Protein AF-C0W6L5-F1 (afdb_monomer)

Organism: NCBI:txid525246

Solvent-accessible surface area (backbone atoms only — not comparable to full-atom values): 10229 Å² total; per-residue (Å²): 127,57,70,68,64,56,61,71,69,54,57,70,72,52,51,56,52,48,51,57,46,50,51,54,52,56,66,33,70,78,48,54,58,64,67,52,64,69,79,71,64,80,74,64,73,71,55,82,72,37,67,69,51,50,50,17,48,50,46,26,51,61,60,49,50,85,75,67,68,91,57,63,60,89,90,54,92,70,85,23,64,67,56,26,57,75,70,65,52,77,51,98,62,39,88,85,65,65,61,76,87,72,66,46,71,68,56,52,52,51,52,53,51,49,52,51,23,43,61,73,32,41,35,63,62,49,53,51,52,41,42,52,53,42,41,52,51,49,50,64,77,40,42,70,58,53,52,50,51,52,51,53,50,52,53,48,53,51,51,52,52,50,52,47,66,74,62,65,81,79,77,130

Secondary structure (DSSP, 8-state):
--HHHHHHTS-HHHHHHHHHHHHHHHTSHHHHHHGGGGGG-----SGGG-HHHHHHHHHHHHHHGGG--TT--SSSSS--HHHHHHTT--STTTTTS--GGG--HHHHHHHHHHHHHHHHHTHHHHHHHHHHHHHHHHHHHTHHHHHHHHHHHHHHHHHHHHHHHHHS----

Structure (mmCIF, N/CA/C/O backbone):
data_AF-C0W6L5-F1
#
_entry.id   AF-C0W6L5-F1
#
loop_
_atom_site.group_PDB
_atom_site.id
_atom_site.type_symbol
_atom_site.label_atom_id
_atom_site.label_alt_id
_atom_site.label_comp_id
_atom_site.label_asym_id
_atom_site.label_entity_id
_atom_site.label_seq_id
_atom_site.pdbx_PDB_ins_code
_atom_site.Cartn_x
_atom_site.Cartn_y
_atom_site.Cartn_z
_atom_site.occupancy
_atom_site.B_iso_or_equiv
_atom_site.auth_seq_id
_atom_site.auth_comp_id
_atom_site.auth_asym_id
_atom_site.auth_atom_id
_atom_site.pdbx_PDB_model_num
ATOM 1 N N . MET A 1 1 ? 36.027 19.439 -9.914 1.00 53.44 1 MET A N 1
ATOM 2 C CA . MET A 1 1 ? 34.832 20.060 -9.301 1.00 53.44 1 MET A CA 1
ATOM 3 C C . MET A 1 1 ? 33.706 19.046 -9.422 1.00 53.44 1 MET A C 1
ATOM 5 O O . MET A 1 1 ? 33.611 18.452 -10.488 1.00 53.44 1 MET A O 1
ATOM 9 N N . ALA A 1 2 ? 32.932 18.769 -8.369 1.00 76.88 2 ALA A N 1
ATOM 10 C CA . ALA A 1 2 ? 31.750 17.911 -8.510 1.00 76.88 2 ALA A CA 1
ATOM 11 C C . ALA A 1 2 ? 30.740 18.595 -9.450 1.00 76.88 2 ALA A C 1
ATOM 13 O O . ALA A 1 2 ? 30.633 19.822 -9.407 1.00 76.88 2 ALA A O 1
ATOM 14 N N . ALA A 1 3 ? 30.035 17.835 -10.293 1.00 69.62 3 ALA A N 1
ATOM 15 C CA . ALA A 1 3 ? 29.090 18.385 -11.274 1.00 69.62 3 ALA A CA 1
ATOM 16 C C . ALA A 1 3 ? 28.051 19.313 -10.618 1.00 69.62 3 ALA A C 1
ATOM 18 O O . ALA A 1 3 ? 27.790 20.400 -11.118 1.00 69.62 3 ALA A O 1
ATOM 19 N N . GLU A 1 4 ? 27.567 18.943 -9.432 1.00 71.56 4 GLU A N 1
ATOM 20 C CA . GLU A 1 4 ? 26.680 19.764 -8.599 1.00 71.56 4 GLU A CA 1
ATOM 21 C C . GLU A 1 4 ? 27.262 21.136 -8.242 1.00 71.56 4 GLU A C 1
ATOM 23 O O . GLU A 1 4 ? 26.593 22.153 -8.400 1.00 71.56 4 GLU A O 1
ATOM 28 N N . ALA A 1 5 ? 28.522 21.190 -7.800 1.00 80.75 5 ALA A N 1
ATOM 29 C CA . ALA A 1 5 ? 29.166 22.444 -7.408 1.00 80.75 5 ALA A CA 1
ATOM 30 C C . ALA A 1 5 ? 29.400 23.374 -8.609 1.00 80.75 5 ALA A C 1
ATOM 32 O O . ALA A 1 5 ? 29.350 24.592 -8.461 1.00 80.75 5 ALA A O 1
ATOM 33 N N . PHE A 1 6 ? 29.638 22.800 -9.792 1.00 81.00 6 PHE A N 1
ATOM 34 C CA . PHE A 1 6 ? 29.750 23.559 -11.034 1.00 81.00 6 PHE A CA 1
ATOM 35 C C . PHE A 1 6 ? 28.395 24.106 -11.491 1.00 81.00 6 PHE A C 1
ATOM 37 O O . PHE A 1 6 ? 28.329 25.271 -11.865 1.00 81.00 6 PHE A O 1
ATOM 44 N N . LEU A 1 7 ? 27.327 23.301 -11.443 1.00 76.44 7 LEU A N 1
ATOM 45 C CA . LEU A 1 7 ? 25.972 23.741 -11.797 1.00 76.44 7 LEU A CA 1
ATOM 46 C C . LEU A 1 7 ? 25.506 24.876 -10.873 1.00 76.44 7 LEU A C 1
ATOM 48 O O . LEU A 1 7 ? 25.063 25.916 -11.352 1.00 76.44 7 LEU A O 1
ATOM 52 N N . ALA A 1 8 ? 25.723 24.729 -9.562 1.00 80.56 8 ALA A N 1
ATOM 53 C CA . ALA A 1 8 ? 25.355 25.731 -8.562 1.00 80.56 8 ALA A CA 1
ATOM 54 C C . ALA A 1 8 ? 26.117 27.063 -8.696 1.00 80.56 8 ALA A C 1
ATOM 56 O O . ALA A 1 8 ? 25.649 28.086 -8.202 1.00 80.56 8 ALA A O 1
ATOM 57 N N . SER A 1 9 ? 27.289 27.077 -9.345 1.00 84.75 9 SER A N 1
ATOM 58 C CA . SER A 1 9 ? 28.069 28.304 -9.549 1.00 84.75 9 SER A CA 1
ATOM 59 C C . SER A 1 9 ? 27.673 29.100 -10.798 1.00 84.75 9 SER A C 1
ATOM 61 O O . SER A 1 9 ? 28.265 30.150 -11.047 1.00 84.75 9 SER A O 1
ATOM 63 N N . GLN A 1 10 ? 26.742 28.605 -11.621 1.00 87.19 10 GLN A N 1
ATOM 64 C CA . GLN A 1 10 ? 26.372 29.265 -12.875 1.00 87.19 10 GLN A CA 1
ATOM 65 C C . GLN A 1 10 ? 25.318 30.367 -12.681 1.00 87.19 10 GLN A C 1
ATOM 67 O O . GLN A 1 10 ? 24.547 30.359 -11.728 1.00 87.19 10 GLN A O 1
ATOM 72 N N . GLY A 1 11 ? 25.272 31.329 -13.608 1.00 89.69 11 GLY A N 1
ATOM 73 C CA . GLY A 1 11 ? 24.294 32.425 -13.586 1.00 89.69 11 GLY A CA 1
ATOM 74 C C . GLY A 1 11 ? 22.886 32.020 -14.048 1.00 89.69 11 GLY A C 1
ATOM 75 O O . GLY A 1 11 ? 22.673 30.922 -14.559 1.00 89.69 11 GLY A O 1
ATOM 76 N N . GLU A 1 12 ? 21.928 32.938 -13.917 1.00 88.50 12 GLU A N 1
ATOM 77 C CA . GLU A 1 12 ? 20.507 32.748 -14.268 1.00 88.50 12 GLU A CA 1
ATOM 78 C C . GLU A 1 12 ? 20.308 32.303 -15.727 1.00 88.50 12 GLU A C 1
ATOM 80 O O . GLU A 1 12 ? 19.669 31.289 -15.984 1.00 88.50 12 GLU A O 1
ATOM 85 N N . ALA A 1 13 ? 20.984 32.955 -16.678 1.00 86.31 13 ALA A N 1
ATOM 86 C CA . ALA A 1 13 ? 20.914 32.589 -18.095 1.00 86.31 13 ALA A CA 1
ATOM 87 C C . ALA A 1 13 ? 21.439 31.169 -18.393 1.00 86.31 13 ALA A C 1
ATOM 89 O O . ALA A 1 13 ? 21.007 30.535 -19.354 1.00 86.31 13 ALA A O 1
ATOM 90 N N . TYR A 1 14 ? 22.381 30.646 -17.601 1.00 86.94 14 TYR A N 1
ATOM 91 C CA . TYR A 1 14 ? 22.807 29.250 -17.739 1.00 86.94 14 TYR A CA 1
ATOM 92 C C . TYR A 1 14 ? 21.708 28.304 -17.260 1.00 86.94 14 TYR A C 1
ATOM 94 O O . TYR A 1 14 ? 21.432 27.316 -17.930 1.00 86.94 14 TYR A O 1
ATOM 102 N N . HIS A 1 15 ? 21.070 28.618 -16.130 1.00 83.19 15 HIS A N 1
ATOM 103 C CA . HIS A 1 15 ? 19.994 27.807 -15.567 1.00 83.19 15 HIS A CA 1
ATOM 104 C C . HIS A 1 15 ? 18.775 27.770 -16.490 1.00 83.19 15 HIS A C 1
ATOM 106 O O . HIS A 1 15 ? 18.264 26.688 -16.756 1.00 83.19 15 HIS A O 1
ATOM 112 N N . GLU A 1 16 ? 18.363 28.907 -17.055 1.00 84.50 16 GLU A N 1
ATOM 113 C CA . GLU A 1 16 ? 17.274 28.956 -18.040 1.00 84.50 16 GLU A CA 1
ATOM 114 C C . GLU A 1 16 ? 17.582 28.085 -19.263 1.00 84.50 16 GLU A C 1
ATOM 116 O O . GLU A 1 16 ? 16.775 27.245 -19.653 1.00 84.50 16 GLU A O 1
ATOM 121 N N . ASN A 1 17 ? 18.787 28.217 -19.828 1.00 85.06 17 ASN A N 1
ATOM 122 C CA . ASN A 1 17 ? 19.212 27.401 -20.966 1.00 85.06 17 ASN A CA 1
ATOM 123 C C . ASN A 1 17 ? 19.324 25.910 -20.616 1.00 85.06 17 ASN A C 1
ATOM 125 O O . ASN A 1 17 ? 18.996 25.058 -21.444 1.00 85.06 17 ASN A O 1
ATOM 129 N N . PHE A 1 18 ? 19.793 25.588 -19.410 1.00 82.31 18 PHE A N 1
ATOM 130 C CA . PHE A 1 18 ? 19.878 24.222 -18.908 1.00 82.31 18 PHE A CA 1
ATOM 131 C C . PHE A 1 18 ? 18.487 23.606 -18.762 1.00 82.31 18 PHE A C 1
ATOM 133 O O . PHE A 1 18 ? 18.272 22.501 -19.249 1.00 82.31 18 PHE A O 1
ATOM 140 N N . GLU A 1 19 ? 17.532 24.320 -18.168 1.00 82.62 19 GLU A N 1
ATOM 141 C CA . GLU A 1 19 ? 16.155 23.851 -18.013 1.00 82.62 19 GLU A CA 1
ATOM 142 C C . GLU A 1 19 ? 15.453 23.674 -19.362 1.00 82.62 19 GLU A C 1
ATOM 144 O O . GLU A 1 19 ? 14.804 22.655 -19.591 1.00 82.62 19 GLU A O 1
ATOM 149 N N . ASP A 1 20 ? 15.652 24.597 -20.304 1.00 85.75 20 ASP A N 1
ATOM 150 C CA . ASP A 1 20 ? 15.107 24.467 -21.657 1.00 85.75 20 ASP A CA 1
ATOM 151 C C . ASP A 1 20 ? 15.752 23.326 -22.454 1.00 85.75 20 ASP A C 1
ATOM 153 O O . ASP A 1 20 ? 15.108 22.708 -23.307 1.00 85.75 20 ASP A O 1
ATOM 157 N N . CYS A 1 21 ? 17.034 23.044 -22.217 1.00 81.81 21 CYS A N 1
ATOM 158 C CA . CYS A 1 21 ? 17.716 21.880 -22.774 1.00 81.81 21 CYS A CA 1
ATOM 159 C C . CYS A 1 21 ? 17.171 20.590 -22.151 1.00 81.81 21 CYS A C 1
ATOM 161 O O . CYS A 1 21 ? 16.750 19.688 -22.871 1.00 81.81 21 CYS A O 1
ATOM 163 N N . ARG A 1 22 ? 17.092 20.537 -20.817 1.00 82.25 22 ARG A N 1
ATOM 164 C CA . ARG A 1 22 ? 16.556 19.410 -20.049 1.00 82.25 22 ARG A CA 1
ATOM 165 C C . ARG A 1 22 ? 15.138 19.076 -20.488 1.00 82.25 22 ARG A C 1
ATOM 167 O O . ARG A 1 22 ? 14.857 17.918 -20.764 1.00 82.25 22 ARG A O 1
ATOM 174 N N . ARG A 1 23 ? 14.265 20.077 -20.612 1.00 83.06 23 ARG A N 1
ATOM 175 C CA . ARG A 1 23 ? 12.891 19.905 -21.091 1.00 83.06 23 ARG A CA 1
ATOM 176 C C . ARG A 1 23 ? 12.852 19.286 -22.488 1.00 83.06 23 ARG A C 1
ATOM 178 O O . ARG A 1 23 ? 12.168 18.290 -22.673 1.00 83.06 23 ARG A O 1
ATOM 185 N N . ARG A 1 24 ? 13.632 19.809 -23.440 1.00 81.88 24 ARG A N 1
ATOM 186 C CA . ARG A 1 24 ? 13.707 19.258 -24.806 1.00 81.88 24 ARG A CA 1
ATOM 187 C C . ARG A 1 24 ? 14.256 17.833 -24.854 1.00 81.88 24 ARG A C 1
ATOM 189 O O . ARG A 1 24 ? 13.794 17.044 -25.664 1.00 81.88 24 ARG A O 1
ATOM 196 N N . VAL A 1 25 ? 15.215 17.500 -23.989 1.00 78.31 25 VAL A N 1
ATOM 197 C CA . VAL A 1 25 ? 15.728 16.128 -23.853 1.00 78.31 25 VAL A CA 1
ATOM 198 C C . VAL A 1 25 ? 14.663 15.207 -23.259 1.00 78.31 25 VAL A C 1
ATOM 200 O O . VAL A 1 25 ? 14.495 14.096 -23.736 1.00 78.31 25 VAL A O 1
ATOM 203 N N . MET A 1 26 ? 13.903 15.658 -22.260 1.00 75.38 26 MET A N 1
ATOM 204 C CA . MET A 1 26 ? 12.804 14.871 -21.683 1.00 75.38 26 MET A CA 1
ATOM 205 C C . MET A 1 26 ? 11.626 14.679 -22.653 1.00 75.38 26 MET A C 1
ATOM 207 O O . MET A 1 26 ? 10.886 13.711 -22.514 1.00 75.38 26 MET A O 1
ATOM 211 N N . GLU A 1 27 ? 11.456 15.585 -23.620 1.00 79.69 27 GLU A N 1
ATOM 212 C CA . GLU A 1 27 ? 10.501 15.474 -24.734 1.00 79.69 27 GLU A CA 1
ATOM 213 C C . GLU A 1 27 ? 11.012 14.558 -25.870 1.00 79.69 27 GLU A C 1
ATOM 215 O O . GLU A 1 27 ? 10.260 14.271 -26.802 1.00 79.69 27 GLU A O 1
ATOM 220 N N . ASP A 1 28 ? 12.269 14.093 -25.827 1.00 80.38 28 ASP A N 1
ATOM 221 C CA . ASP A 1 28 ? 12.794 13.153 -26.819 1.00 80.38 28 ASP A CA 1
ATOM 222 C C . ASP A 1 28 ? 12.106 11.776 -26.662 1.00 80.38 28 ASP A C 1
ATOM 224 O O . ASP A 1 28 ? 12.003 11.258 -25.539 1.00 80.38 28 ASP A O 1
ATOM 228 N N . PRO A 1 29 ? 11.658 11.144 -27.768 1.00 80.19 29 PRO A N 1
ATOM 229 C CA . PRO A 1 29 ? 10.967 9.854 -27.735 1.00 80.19 29 PRO A CA 1
ATOM 230 C C . PRO A 1 29 ? 11.716 8.741 -26.988 1.00 80.19 29 PRO A C 1
ATOM 232 O O . PRO A 1 29 ? 11.087 7.814 -26.472 1.00 80.19 29 PRO A O 1
ATOM 235 N N . VAL A 1 30 ? 13.051 8.818 -26.911 1.00 75.25 30 VAL A N 1
ATOM 236 C CA . VAL A 1 30 ? 13.881 7.879 -26.143 1.00 75.25 30 VAL A CA 1
ATOM 237 C C . VAL A 1 30 ? 13.525 7.906 -24.649 1.00 75.25 30 VAL A C 1
ATOM 239 O O . VAL A 1 30 ? 13.489 6.850 -24.015 1.00 75.25 30 VAL A O 1
ATOM 242 N N . PHE A 1 31 ? 13.208 9.076 -24.086 1.00 73.06 31 PHE A N 1
ATOM 243 C CA . PHE A 1 31 ? 12.869 9.237 -22.665 1.00 73.06 31 PHE A CA 1
ATOM 244 C C . PHE A 1 31 ? 11.367 9.110 -22.387 1.00 73.06 31 PHE A C 1
ATOM 246 O O . PHE A 1 31 ? 10.993 8.622 -21.319 1.00 73.06 31 PHE A O 1
ATOM 253 N N . GLU A 1 32 ? 10.505 9.446 -23.352 1.00 70.94 32 GLU A N 1
ATOM 254 C CA . GLU A 1 32 ? 9.058 9.193 -23.257 1.00 70.94 32 GLU A CA 1
ATOM 255 C C . GLU A 1 32 ? 8.768 7.696 -23.068 1.00 70.94 32 GLU A C 1
ATOM 257 O O . GLU A 1 32 ? 7.978 7.296 -22.208 1.00 70.94 32 GLU A O 1
ATOM 262 N N . ARG A 1 33 ? 9.463 6.843 -23.830 1.00 67.38 33 ARG A N 1
ATOM 263 C CA . ARG A 1 33 ? 9.283 5.389 -23.770 1.00 67.38 33 ARG A CA 1
ATOM 264 C C . ARG A 1 33 ? 9.716 4.810 -22.420 1.00 67.38 33 ARG A C 1
ATOM 266 O O . ARG A 1 33 ? 9.040 3.925 -21.894 1.00 67.38 33 ARG A O 1
ATOM 273 N N . ALA A 1 34 ? 10.800 5.327 -21.840 1.00 63.00 34 ALA A N 1
ATOM 274 C CA . ALA A 1 34 ? 11.340 4.867 -20.558 1.00 63.00 34 ALA A CA 1
ATOM 275 C C . ALA A 1 34 ? 10.371 5.094 -19.382 1.00 63.00 34 ALA A C 1
ATOM 277 O O . ALA A 1 34 ? 10.334 4.304 -18.439 1.00 63.00 34 ALA A O 1
ATOM 278 N N . GLY A 1 35 ? 9.526 6.129 -19.453 1.00 62.94 35 GLY A N 1
ATOM 279 C CA . GLY A 1 35 ? 8.505 6.405 -18.437 1.00 62.94 35 GLY A CA 1
ATOM 280 C C . GLY A 1 35 ? 7.350 5.394 -18.398 1.00 62.94 35 GLY A C 1
ATOM 281 O O . GLY A 1 35 ? 6.603 5.353 -17.422 1.00 62.94 35 GLY A O 1
ATOM 282 N N . GLN A 1 36 ? 7.194 4.552 -19.426 1.00 67.56 36 GLN A N 1
ATOM 283 C CA . GLN A 1 36 ? 6.046 3.648 -19.556 1.00 67.56 36 GLN A CA 1
ATOM 284 C C . GLN A 1 36 ? 6.197 2.330 -18.783 1.00 67.56 36 GLN A C 1
ATOM 286 O O . GLN A 1 36 ? 5.229 1.578 -18.682 1.00 67.56 36 GLN A O 1
ATOM 291 N N . ALA A 1 37 ? 7.358 2.054 -18.179 1.00 59.31 37 ALA A N 1
ATOM 292 C CA . ALA A 1 37 ? 7.582 0.829 -17.406 1.00 59.31 37 ALA A CA 1
ATOM 293 C C . ALA A 1 37 ? 6.608 0.675 -16.215 1.00 59.31 37 ALA A C 1
ATOM 295 O O . ALA A 1 37 ? 6.253 -0.442 -15.844 1.00 59.31 37 ALA A O 1
ATOM 296 N N . MET A 1 38 ? 6.099 1.785 -15.660 1.00 57.34 38 MET A N 1
ATOM 297 C CA . MET A 1 38 ? 5.100 1.761 -14.579 1.00 57.34 38 MET A CA 1
ATOM 298 C C . MET A 1 38 ? 3.731 1.212 -15.007 1.00 57.34 38 MET A C 1
ATOM 300 O O . MET A 1 38 ? 2.962 0.801 -14.142 1.00 57.34 38 MET A O 1
ATOM 304 N N . LYS A 1 39 ? 3.422 1.151 -16.313 1.00 64.12 39 LYS A N 1
ATOM 305 C CA . LYS A 1 39 ? 2.158 0.574 -16.816 1.00 64.12 39 LYS A CA 1
ATOM 306 C C . LYS A 1 39 ? 2.034 -0.928 -16.514 1.00 64.12 39 LYS A C 1
ATOM 308 O O . LYS A 1 39 ? 0.945 -1.478 -16.624 1.00 64.12 39 LYS A O 1
ATOM 313 N N . TYR A 1 40 ? 3.143 -1.581 -16.166 1.00 61.75 40 TYR A N 1
ATOM 314 C CA . TYR A 1 40 ? 3.230 -3.027 -15.985 1.00 61.75 40 TYR A CA 1
ATOM 315 C C . TYR A 1 40 ? 3.268 -3.467 -14.518 1.00 61.75 40 TYR A C 1
ATOM 317 O O . TYR A 1 40 ? 3.525 -4.638 -14.265 1.00 61.75 40 TYR A O 1
ATOM 325 N N . MET A 1 41 ? 3.039 -2.568 -13.552 1.00 62.41 41 MET A N 1
ATOM 326 C CA . MET A 1 41 ? 2.847 -2.979 -12.157 1.00 62.41 41 MET A CA 1
ATOM 327 C C . MET A 1 41 ? 1.412 -3.486 -11.983 1.00 62.41 41 MET A C 1
ATOM 329 O O . MET A 1 41 ? 0.490 -2.666 -12.008 1.00 62.41 41 MET A O 1
ATOM 333 N N . PRO A 1 42 ? 1.192 -4.806 -11.842 1.00 65.81 42 PRO A N 1
ATOM 334 C CA . PRO A 1 42 ? -0.141 -5.304 -11.563 1.00 65.81 42 PRO A CA 1
ATOM 335 C C . PRO A 1 42 ? -0.601 -4.817 -10.191 1.00 65.81 42 PRO A C 1
ATOM 337 O O . PRO A 1 42 ? 0.199 -4.621 -9.276 1.00 65.81 42 PRO A O 1
ATOM 340 N N . GLN A 1 43 ? -1.909 -4.630 -10.061 1.00 64.56 43 GLN A N 1
ATOM 341 C CA . GLN A 1 43 ? -2.557 -4.598 -8.761 1.00 64.56 43 GLN A CA 1
ATOM 342 C C . GLN A 1 43 ? -3.352 -5.892 -8.650 1.00 64.56 43 GLN A C 1
ATOM 344 O O . GLN A 1 43 ? -4.328 -6.070 -9.387 1.00 64.56 43 GLN A O 1
ATOM 349 N N . ALA A 1 44 ? -2.925 -6.800 -7.767 1.00 67.25 44 ALA A N 1
ATOM 350 C CA . ALA A 1 44 ? -3.794 -7.875 -7.310 1.00 67.25 44 ALA A CA 1
ATOM 351 C C . ALA A 1 44 ? -5.153 -7.276 -6.934 1.00 67.25 44 ALA A C 1
ATOM 353 O O . ALA A 1 44 ? -5.236 -6.297 -6.193 1.00 67.25 44 ALA A O 1
ATOM 354 N N . SER A 1 45 ? -6.215 -7.843 -7.496 1.00 72.62 45 SER A N 1
ATOM 355 C CA . SER A 1 45 ? -7.586 -7.385 -7.288 1.00 72.62 45 SER A CA 1
ATOM 356 C C . SER A 1 45 ? -8.520 -8.583 -7.191 1.00 72.62 45 SER A C 1
ATOM 358 O O . SER A 1 45 ? -8.227 -9.660 -7.713 1.00 72.62 45 SER A O 1
ATOM 360 N N . GLY A 1 46 ? -9.643 -8.410 -6.499 1.00 78.12 46 GLY A N 1
ATOM 361 C CA . GLY A 1 46 ? -10.661 -9.445 -6.334 1.00 78.12 46 GLY A CA 1
ATOM 362 C C . GLY A 1 46 ? -10.447 -10.347 -5.119 1.00 78.12 46 GLY A C 1
ATOM 363 O O . GLY A 1 46 ? -11.321 -11.160 -4.816 1.00 78.12 46 GLY A O 1
ATOM 364 N N . PHE A 1 47 ? -9.346 -10.193 -4.378 1.00 84.19 47 PHE A N 1
ATOM 365 C CA . PHE A 1 47 ? -9.159 -10.900 -3.109 1.00 84.19 47 PHE A CA 1
ATOM 366 C C . PHE A 1 47 ? -10.096 -10.372 -2.011 1.00 84.19 47 PHE A C 1
ATOM 368 O O . PHE A 1 47 ? -10.441 -11.109 -1.088 1.00 84.19 47 PHE A O 1
ATOM 375 N N . GLU A 1 48 ? -10.573 -9.134 -2.154 1.00 86.06 48 GLU A N 1
ATOM 376 C CA . GLU A 1 48 ? -11.568 -8.478 -1.300 1.00 86.06 48 GLU A CA 1
ATOM 377 C C . GLU A 1 48 ? -12.904 -9.241 -1.277 1.00 86.06 48 GLU A C 1
ATOM 379 O O . GLU A 1 48 ? -13.661 -9.194 -0.306 1.00 86.06 48 GLU A O 1
ATOM 384 N N . GLU A 1 49 ? -13.185 -10.010 -2.332 1.00 89.56 49 GLU A N 1
ATOM 385 C CA . GLU A 1 49 ? -14.394 -10.823 -2.437 1.00 89.56 49 GLU A CA 1
ATOM 386 C C . GLU A 1 49 ? -14.303 -12.157 -1.681 1.00 89.56 49 GLU A C 1
ATOM 388 O O . GLU A 1 49 ? -15.319 -12.849 -1.544 1.00 89.56 49 GLU A O 1
ATOM 393 N N . ASN A 1 50 ? -13.124 -12.519 -1.159 1.00 94.12 50 ASN A N 1
ATOM 394 C CA . ASN A 1 50 ? -12.914 -13.774 -0.450 1.00 94.12 50 ASN A CA 1
ATOM 395 C C . ASN A 1 50 ? -13.815 -13.863 0.805 1.00 94.12 50 ASN A C 1
ATOM 397 O O . ASN A 1 50 ? -13.746 -12.989 1.675 1.00 94.12 50 ASN A O 1
ATOM 401 N N . PRO A 1 51 ? -14.633 -14.925 0.957 1.00 95.94 51 PRO A N 1
ATOM 402 C CA . PRO A 1 51 ? -15.537 -15.062 2.099 1.00 95.94 51 PRO A CA 1
ATOM 403 C C . PRO A 1 51 ? -14.836 -15.017 3.460 1.00 95.94 51 PRO A C 1
ATOM 405 O O . PRO A 1 51 ? -15.336 -14.367 4.371 1.00 95.94 51 PRO A O 1
ATOM 408 N N . ALA A 1 52 ? -13.660 -15.639 3.589 1.00 95.69 52 ALA A N 1
ATOM 409 C CA . ALA A 1 52 ? -12.909 -15.642 4.842 1.00 95.69 52 ALA A CA 1
ATOM 410 C C . ALA A 1 52 ? -12.393 -14.238 5.199 1.00 95.69 52 ALA A C 1
ATOM 412 O O . ALA A 1 52 ? -12.301 -13.890 6.374 1.00 95.69 52 ALA A O 1
ATOM 413 N N . LEU A 1 53 ? -12.096 -13.405 4.195 1.00 95.75 53 LEU A N 1
ATOM 414 C CA . LEU A 1 53 ? -11.681 -12.022 4.419 1.00 95.75 53 LEU A CA 1
ATOM 415 C C . LEU A 1 53 ? -12.853 -11.158 4.895 1.00 95.75 53 LEU A C 1
ATOM 417 O O . LEU A 1 53 ? -12.702 -10.370 5.827 1.00 95.75 53 LEU A O 1
ATOM 421 N N . LYS A 1 54 ? -14.047 -11.372 4.331 1.00 96.06 54 LYS A N 1
ATOM 422 C CA . LYS A 1 54 ? -15.289 -10.735 4.802 1.00 96.06 54 LYS A CA 1
ATOM 423 C C . LYS A 1 54 ? -15.648 -11.162 6.226 1.00 96.06 54 LYS A C 1
ATOM 425 O O . LYS A 1 54 ? -16.082 -10.331 7.021 1.00 96.06 54 LYS A O 1
ATOM 430 N N . GLU A 1 55 ? -15.438 -12.433 6.569 1.00 97.12 55 GLU A N 1
ATOM 431 C CA . GLU A 1 55 ? -15.604 -12.940 7.937 1.00 97.12 55 GLU A CA 1
ATOM 432 C C . GLU A 1 55 ? -14.609 -12.289 8.909 1.00 97.12 55 GLU A C 1
ATOM 434 O O . GLU A 1 55 ? -15.017 -11.825 9.975 1.00 97.12 55 GLU A O 1
ATOM 439 N N . ALA A 1 56 ? -13.332 -12.175 8.530 1.00 97.88 56 ALA A N 1
ATOM 440 C CA . ALA A 1 56 ? -12.326 -11.474 9.327 1.00 97.88 56 ALA A CA 1
ATOM 441 C C . ALA A 1 56 ? -12.690 -9.991 9.525 1.00 97.88 56 ALA A C 1
ATOM 443 O O . ALA A 1 56 ? -12.594 -9.472 10.636 1.00 97.88 56 ALA A O 1
ATOM 444 N N . MET A 1 57 ? -13.192 -9.321 8.483 1.00 97.50 57 MET A N 1
ATOM 445 C CA . MET A 1 57 ? -13.651 -7.933 8.585 1.00 97.50 57 MET A CA 1
ATOM 446 C C . MET A 1 57 ? -14.841 -7.785 9.543 1.00 97.50 57 MET A C 1
ATOM 448 O O . MET A 1 57 ? -14.880 -6.867 10.364 1.00 97.50 57 MET A O 1
ATOM 452 N N . ALA A 1 58 ? -15.804 -8.709 9.494 1.00 97.31 58 ALA A N 1
ATOM 453 C CA . ALA A 1 58 ? -16.923 -8.723 10.432 1.00 97.31 58 ALA A CA 1
ATOM 454 C C . ALA A 1 58 ? -16.450 -8.930 11.883 1.00 97.31 58 ALA A C 1
ATOM 456 O O . ALA A 1 58 ? -16.907 -8.217 12.778 1.00 97.31 58 ALA A O 1
ATOM 457 N N . ALA A 1 59 ? -15.492 -9.837 12.108 1.00 98.00 59 ALA A N 1
ATOM 458 C CA . ALA A 1 59 ? -14.892 -10.068 13.422 1.00 98.00 59 ALA A CA 1
ATOM 459 C C . ALA A 1 59 ? -14.144 -8.831 13.949 1.00 98.00 59 ALA A C 1
ATOM 461 O O . ALA A 1 59 ? -14.255 -8.493 15.129 1.00 98.00 59 ALA A O 1
ATOM 462 N N . TRP A 1 60 ? -13.429 -8.111 13.078 1.00 98.31 60 TRP A N 1
ATOM 463 C CA . TRP A 1 60 ? -12.799 -6.837 13.428 1.00 98.31 60 TRP A CA 1
ATOM 464 C C . TRP A 1 60 ? -13.835 -5.800 13.887 1.00 98.31 60 TRP A C 1
ATOM 466 O O . TRP A 1 60 ? -13.677 -5.195 14.949 1.00 98.31 60 TRP A O 1
ATOM 476 N N . ARG A 1 61 ? -14.944 -5.642 13.149 1.00 97.81 61 ARG A N 1
ATOM 477 C CA . ARG A 1 61 ? -16.020 -4.702 13.518 1.00 97.81 61 ARG A CA 1
ATOM 478 C C . ARG A 1 61 ? -16.690 -5.062 14.838 1.00 97.81 61 ARG A C 1
ATOM 480 O O . ARG A 1 61 ? -16.992 -4.169 15.626 1.00 97.81 61 ARG A O 1
ATOM 487 N N . GLU A 1 62 ? -16.915 -6.349 15.091 1.00 97.62 62 GLU A N 1
ATOM 488 C CA . GLU A 1 62 ? -17.454 -6.822 16.369 1.00 97.62 62 GLU A CA 1
ATOM 489 C C . GLU A 1 62 ? -16.499 -6.497 17.526 1.00 97.62 62 GLU A C 1
ATOM 491 O O . GLU A 1 62 ? -16.934 -5.996 18.563 1.00 97.62 62 GLU A O 1
ATOM 496 N N . CYS A 1 63 ? -15.192 -6.685 17.325 1.00 98.19 63 CYS A N 1
ATOM 497 C CA . CYS A 1 63 ? -14.168 -6.319 18.302 1.00 98.19 63 CYS A CA 1
ATOM 498 C C . CYS A 1 63 ? -14.101 -4.803 18.561 1.00 98.19 63 CYS A C 1
ATOM 500 O O . CYS A 1 63 ? -13.877 -4.384 19.697 1.00 98.19 63 CYS A O 1
ATOM 502 N N . MET A 1 64 ? -14.335 -3.976 17.539 1.00 98.00 64 MET A N 1
ATOM 503 C CA . MET A 1 64 ? -14.348 -2.510 17.643 1.00 98.00 64 MET A CA 1
ATOM 504 C C . MET A 1 64 ? -15.645 -1.939 18.239 1.00 98.00 64 MET A C 1
ATOM 506 O O . MET A 1 64 ? -15.647 -0.812 18.738 1.00 98.00 64 MET A O 1
ATOM 510 N N . ALA A 1 65 ? -16.745 -2.699 18.234 1.00 96.56 65 ALA A N 1
ATOM 511 C CA . ALA A 1 65 ? -18.060 -2.249 18.701 1.00 96.56 65 ALA A CA 1
ATOM 512 C C . ALA A 1 65 ? -18.084 -1.616 20.115 1.00 96.56 65 ALA A C 1
ATOM 514 O O . ALA A 1 65 ? -18.810 -0.632 20.296 1.00 96.56 65 ALA A O 1
ATOM 515 N N . PRO A 1 66 ? -17.307 -2.090 21.115 1.00 97.00 66 PRO A N 1
ATOM 516 C CA .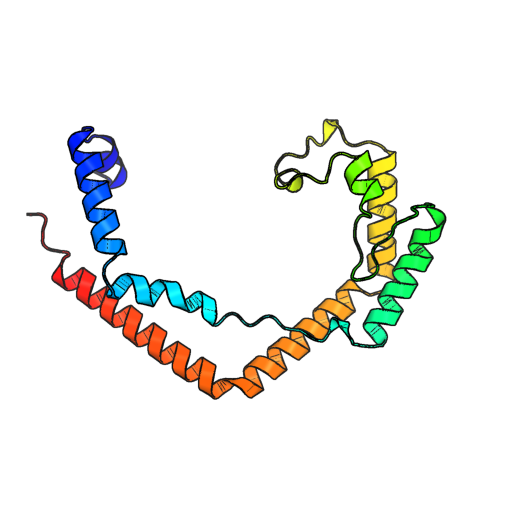 PRO A 1 66 ? -17.269 -1.486 22.447 1.00 97.00 66 PRO A CA 1
ATOM 517 C C . PRO A 1 66 ? -16.825 -0.017 22.479 1.00 97.00 66 PRO A C 1
ATOM 519 O O . PRO A 1 66 ? -17.185 0.688 23.418 1.00 97.00 66 PRO A O 1
ATOM 522 N N . LEU A 1 67 ? -16.086 0.461 21.468 1.00 95.94 67 LEU A N 1
ATOM 523 C CA . LEU A 1 67 ? -15.658 1.863 21.379 1.00 95.94 67 LEU A CA 1
ATOM 524 C C . LEU A 1 67 ? -16.798 2.817 20.983 1.00 95.94 67 LEU A C 1
ATOM 526 O O . LEU A 1 67 ? -16.639 4.032 21.072 1.00 95.94 67 LEU A O 1
ATOM 530 N N . GLY A 1 68 ? -17.947 2.297 20.533 1.00 96.00 68 GLY A N 1
ATOM 531 C CA . GLY A 1 68 ? -19.117 3.112 20.190 1.00 96.00 68 GLY A CA 1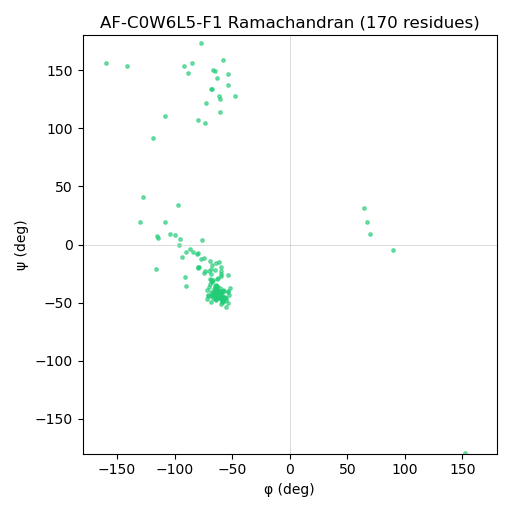
ATOM 532 C C . GLY A 1 68 ? -18.930 4.029 18.973 1.00 96.00 68 GLY A C 1
ATOM 533 O O . GLY A 1 68 ? -19.686 4.986 18.813 1.00 96.00 68 GLY A O 1
ATOM 534 N N . ILE A 1 69 ? -17.938 3.750 18.124 1.00 96.12 69 ILE A N 1
ATOM 535 C CA . ILE A 1 69 ? -17.651 4.511 16.901 1.00 96.12 69 ILE A CA 1
ATOM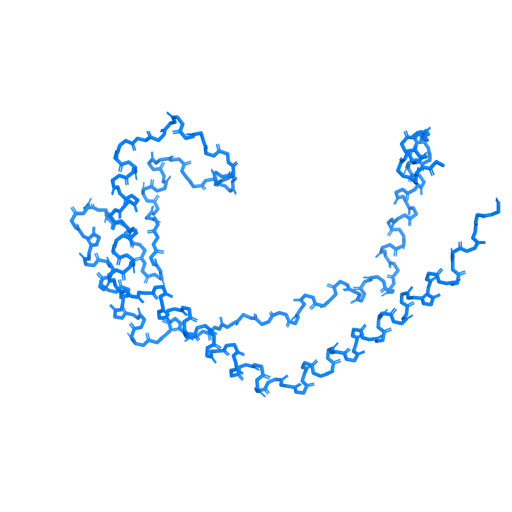 536 C C . ILE A 1 69 ? -18.734 4.190 15.848 1.00 96.12 69 ILE A C 1
ATOM 538 O O . ILE A 1 69 ? -18.913 3.019 15.505 1.00 96.12 69 ILE A O 1
ATOM 542 N N . PRO A 1 70 ? -19.484 5.187 15.340 1.00 91.88 70 PRO A N 1
ATOM 543 C CA . PRO A 1 70 ? -20.696 4.944 14.548 1.00 91.88 70 PRO A CA 1
ATOM 544 C C . PRO A 1 70 ? -20.438 4.568 13.081 1.00 91.88 70 PRO A C 1
ATOM 546 O O . PRO A 1 70 ? -21.323 4.020 12.429 1.00 91.88 70 PRO A O 1
ATOM 549 N N . ASP A 1 71 ? -19.260 4.883 12.553 1.00 95.25 71 ASP A N 1
ATOM 550 C CA . ASP A 1 71 ? -18.916 4.849 11.129 1.00 95.25 71 ASP A CA 1
ATOM 551 C C . ASP A 1 71 ? -17.641 4.037 10.867 1.00 95.25 71 ASP A C 1
ATOM 553 O O . ASP A 1 71 ? -16.790 4.415 10.062 1.00 95.25 71 ASP A O 1
ATOM 557 N N . LEU A 1 72 ? -17.504 2.905 11.564 1.00 96.62 72 LEU A N 1
ATOM 558 C CA . LEU A 1 72 ? -16.423 1.960 11.299 1.00 96.62 72 LEU A CA 1
ATOM 559 C C . LEU A 1 72 ? -16.407 1.554 9.809 1.00 96.62 72 LEU A C 1
ATOM 561 O O . LEU A 1 72 ? -17.476 1.272 9.256 1.00 96.62 72 LEU A O 1
ATOM 565 N N . PRO A 1 73 ? -15.225 1.484 9.169 1.00 94.25 73 PRO A N 1
ATOM 566 C CA . PRO A 1 73 ? -15.094 1.063 7.779 1.00 94.25 73 PRO A CA 1
ATOM 567 C C . PRO A 1 73 ? -15.664 -0.342 7.531 1.00 94.25 73 PRO A C 1
ATOM 569 O O . PRO A 1 73 ? -15.858 -1.151 8.446 1.00 94.25 73 PRO A O 1
ATOM 572 N N . GLU A 1 74 ? -15.991 -0.622 6.270 1.00 92.12 74 GLU A N 1
ATOM 573 C CA . GLU A 1 74 ? -16.577 -1.906 5.839 1.00 92.12 74 GLU A CA 1
ATOM 574 C C . GLU A 1 74 ? -15.659 -2.676 4.887 1.00 92.12 74 GLU A C 1
ATOM 576 O O . GLU A 1 74 ? -15.800 -3.886 4.741 1.00 92.12 74 GLU A O 1
ATOM 581 N N . ASP A 1 75 ? -14.734 -1.968 4.246 1.00 89.00 75 ASP A N 1
ATOM 582 C CA . ASP A 1 75 ? -13.833 -2.449 3.206 1.00 89.00 75 ASP A CA 1
ATOM 583 C C . ASP A 1 75 ? -12.515 -2.986 3.770 1.00 89.00 75 ASP A C 1
ATOM 585 O O . ASP A 1 75 ? -11.978 -3.956 3.242 1.00 89.00 75 ASP A O 1
ATOM 589 N N . ARG A 1 76 ? -11.996 -2.374 4.840 1.00 92.19 76 ARG A N 1
ATOM 590 C CA . ARG A 1 76 ? -10.785 -2.821 5.540 1.00 92.19 76 ARG A CA 1
ATOM 591 C C . ARG A 1 76 ? -10.709 -2.265 6.966 1.00 92.19 76 ARG A C 1
ATOM 593 O O . ARG A 1 76 ? -11.268 -1.195 7.217 1.00 92.19 76 ARG A O 1
ATOM 600 N N . PRO A 1 77 ? -9.981 -2.925 7.883 1.00 95.06 77 PRO A N 1
ATOM 601 C CA . PRO A 1 77 ? -9.601 -2.347 9.163 1.00 95.06 77 PRO A CA 1
ATOM 602 C C . PRO A 1 77 ? -8.901 -0.999 9.004 1.00 95.06 77 PRO A C 1
ATOM 604 O O . PRO A 1 77 ? -8.176 -0.758 8.033 1.00 95.06 77 PRO A O 1
ATOM 607 N N . GLY A 1 78 ? -9.126 -0.119 9.971 1.00 91.19 78 GLY A N 1
ATOM 608 C CA . GLY A 1 78 ? -8.496 1.190 10.018 1.00 91.19 78 GLY A CA 1
ATOM 609 C C . GLY A 1 78 ? -9.331 2.235 10.753 1.00 91.19 78 GLY A C 1
ATOM 610 O O . GLY A 1 78 ? -10.425 1.944 11.252 1.00 91.19 78 GLY A O 1
ATOM 611 N N . PRO A 1 79 ? -8.823 3.477 10.832 1.00 87.88 79 PRO A N 1
ATOM 612 C CA . PRO A 1 79 ? -9.501 4.547 11.542 1.00 87.88 79 PRO A CA 1
ATOM 613 C C . PRO A 1 79 ? -10.802 4.936 10.831 1.00 87.88 79 PRO A C 1
ATOM 615 O O . PRO A 1 79 ? -10.833 5.156 9.619 1.00 87.88 79 PRO A O 1
ATOM 618 N N . ALA A 1 80 ? -11.878 5.066 11.606 1.00 91.75 80 ALA A N 1
A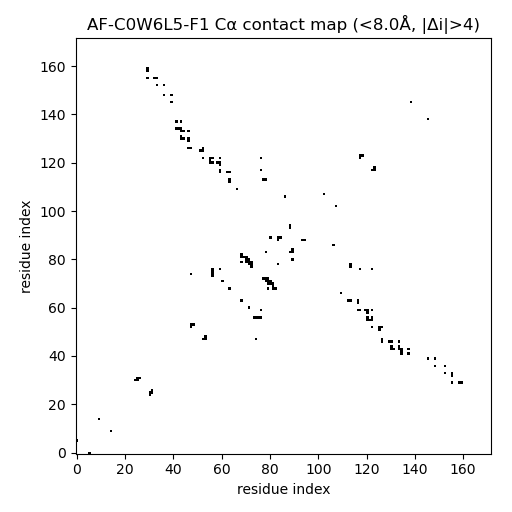TOM 619 C CA . ALA A 1 80 ? -13.152 5.560 11.098 1.00 91.75 80 ALA A CA 1
ATOM 620 C C . ALA A 1 80 ? -13.058 7.042 10.680 1.00 91.75 80 ALA A C 1
ATOM 622 O O . ALA A 1 80 ? -12.302 7.800 11.301 1.00 91.75 80 ALA A O 1
ATOM 623 N N . PRO A 1 81 ? -13.845 7.499 9.687 1.00 90.69 81 PRO A N 1
ATOM 624 C CA . PRO A 1 81 ? -13.870 8.901 9.273 1.00 90.69 81 PRO A CA 1
ATOM 625 C C . PRO A 1 81 ? -14.110 9.883 10.427 1.00 90.69 81 PRO A C 1
ATOM 627 O O . PRO A 1 81 ? -13.384 10.870 10.537 1.00 90.69 81 PRO A O 1
ATOM 630 N N . SER A 1 82 ? -15.043 9.588 11.335 1.00 92.31 82 SER A N 1
ATOM 631 C CA . SER A 1 82 ? -15.319 10.426 12.508 1.00 92.31 82 SER A CA 1
ATOM 632 C C . SER A 1 82 ? -14.135 10.518 13.476 1.00 92.31 82 SER A C 1
ATOM 634 O O . SER A 1 82 ? -13.879 11.583 14.037 1.00 92.31 82 SER A O 1
ATOM 636 N N . VAL A 1 83 ? -13.373 9.432 13.641 1.00 91.94 83 VAL A N 1
ATOM 637 C CA . VAL A 1 83 ? -12.146 9.403 14.451 1.00 91.94 83 VAL A CA 1
ATOM 638 C C . VAL A 1 83 ? -11.064 10.249 13.785 1.00 91.94 83 VAL A C 1
ATOM 640 O O . VAL A 1 83 ? -10.419 11.058 14.453 1.00 91.94 83 VAL A O 1
ATOM 643 N N . MET A 1 84 ? -10.904 10.120 12.463 1.00 89.44 84 MET A N 1
ATOM 644 C CA . MET A 1 84 ? -9.958 10.935 11.702 1.00 89.44 84 MET A CA 1
ATOM 645 C C . MET A 1 84 ? -10.299 12.425 11.764 1.00 89.44 84 MET A C 1
ATOM 647 O O . MET A 1 84 ? -9.402 13.244 11.935 1.00 89.44 84 MET A O 1
ATOM 651 N N . GLU A 1 85 ? -11.573 12.800 11.648 1.00 88.88 85 GLU A N 1
ATOM 652 C CA . GLU A 1 85 ? -12.008 14.194 11.774 1.00 88.88 85 GLU A CA 1
ATOM 653 C C . GLU A 1 85 ? -11.757 14.726 13.189 1.00 88.88 85 GLU A C 1
ATOM 655 O O . GLU A 1 85 ? -11.165 15.793 13.354 1.00 88.88 85 GLU A O 1
ATOM 660 N N . ARG A 1 86 ? -12.138 13.952 14.212 1.00 88.38 86 ARG A N 1
ATOM 661 C CA . ARG A 1 86 ? -12.006 14.339 15.621 1.00 88.38 86 ARG A CA 1
ATOM 662 C C . ARG A 1 86 ? -10.566 14.645 16.022 1.00 88.38 86 ARG A C 1
ATOM 664 O O . ARG A 1 86 ? -10.339 15.596 16.766 1.00 88.38 86 ARG A O 1
ATOM 671 N N . PHE A 1 87 ? -9.615 13.852 15.536 1.00 86.56 87 PHE A N 1
ATOM 672 C CA . PHE A 1 87 ? -8.190 14.021 15.827 1.00 86.56 87 PHE A CA 1
ATOM 673 C C . PHE A 1 87 ? -7.438 14.828 14.759 1.00 86.56 87 PHE A C 1
ATOM 675 O O . PHE A 1 87 ? -6.223 14.980 14.837 1.00 86.56 87 PHE A O 1
ATOM 682 N N . GLY A 1 88 ? -8.138 15.373 13.757 1.00 82.69 88 GLY A N 1
ATOM 683 C CA . GLY A 1 88 ? -7.511 16.167 12.702 1.00 82.69 88 GLY A CA 1
ATOM 684 C C . GLY A 1 88 ? -6.543 15.367 11.823 1.00 82.69 88 GLY A C 1
ATOM 685 O O . GLY A 1 88 ? -5.573 15.923 11.321 1.00 82.69 88 GLY A O 1
ATOM 686 N N . LEU A 1 89 ? -6.793 14.073 11.613 1.00 79.56 89 LEU A N 1
ATOM 687 C CA . LEU A 1 89 ? -5.957 13.146 10.837 1.00 79.56 89 LEU A CA 1
ATOM 688 C C . LEU A 1 89 ? -6.327 13.079 9.341 1.00 79.56 89 LEU A C 1
ATOM 690 O O . LEU A 1 89 ? -5.618 12.448 8.567 1.00 79.56 89 LEU A O 1
ATOM 694 N N . GLY A 1 90 ? -7.407 13.739 8.907 1.00 69.94 90 GLY A N 1
ATOM 695 C CA . GLY A 1 90 ? -7.928 13.653 7.530 1.00 69.94 90 GLY A CA 1
ATOM 696 C C . GLY A 1 90 ? -7.16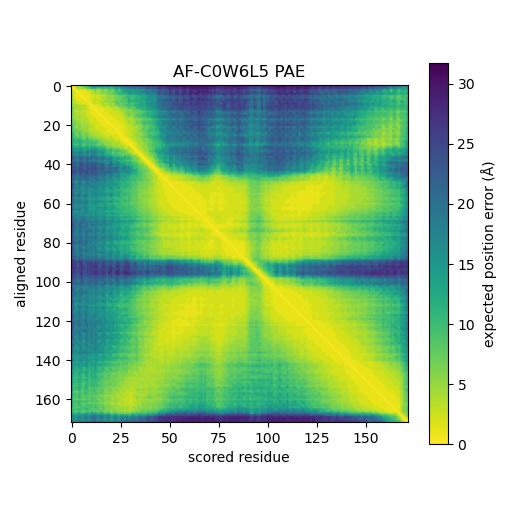5 14.431 6.441 1.00 69.94 90 GLY A C 1
ATOM 697 O O . GLY A 1 90 ? -7.627 14.486 5.303 1.00 69.94 90 GLY A O 1
ATOM 698 N N . GLY A 1 91 ? -6.041 15.081 6.756 1.00 68.06 91 GLY A N 1
ATOM 699 C CA . GLY A 1 91 ? -5.234 15.850 5.802 1.00 68.06 91 GLY A CA 1
ATOM 700 C C . GLY A 1 91 ? -4.183 15.000 5.079 1.00 68.06 91 GLY A C 1
ATOM 701 O O . GLY A 1 91 ? -3.609 14.079 5.656 1.00 68.06 91 GLY A O 1
ATOM 702 N N . ALA A 1 92 ? -3.891 15.345 3.819 1.00 60.03 92 ALA A N 1
ATOM 703 C CA . ALA A 1 92 ? -2.995 14.589 2.933 1.00 60.03 92 ALA A CA 1
ATOM 704 C C . ALA A 1 92 ? -1.543 14.435 3.445 1.00 60.03 92 ALA A C 1
ATOM 706 O O . ALA A 1 92 ? -0.844 13.526 3.007 1.00 60.03 92 ALA A O 1
ATOM 707 N N . ASP A 1 93 ? -1.108 15.278 4.389 1.00 57.12 93 ASP A N 1
ATOM 708 C CA . ASP A 1 93 ? 0.267 15.324 4.912 1.00 57.12 93 ASP A CA 1
ATOM 709 C C . ASP A 1 93 ? 0.385 14.937 6.401 1.00 57.12 93 ASP A C 1
ATOM 711 O O . ASP A 1 93 ? 1.466 15.007 6.992 1.00 57.12 93 ASP A O 1
ATOM 715 N N . ASN A 1 94 ? -0.702 14.493 7.037 1.00 59.28 94 ASN A N 1
ATOM 716 C CA . ASN A 1 94 ? -0.760 14.433 8.502 1.00 59.28 94 ASN A CA 1
ATOM 717 C C . ASN A 1 94 ? 0.090 13.299 9.107 1.00 59.28 94 ASN A C 1
ATOM 719 O O . ASN A 1 94 ? 0.549 13.418 10.240 1.00 59.28 94 ASN A O 1
ATOM 723 N N . ALA A 1 95 ? 0.400 12.244 8.345 1.00 54.50 95 ALA A N 1
ATOM 724 C CA . ALA A 1 95 ? 1.226 11.131 8.828 1.00 54.50 95 ALA A CA 1
ATOM 725 C C . ALA A 1 95 ? 2.731 11.465 8.937 1.00 54.50 95 ALA A C 1
ATOM 727 O O . ALA A 1 95 ? 3.444 10.833 9.712 1.00 54.50 95 ALA A O 1
ATOM 728 N N . ARG A 1 96 ? 3.241 12.448 8.173 1.00 48.53 96 ARG A N 1
ATOM 729 C CA . ARG A 1 96 ? 4.671 12.835 8.182 1.00 48.53 96 ARG A CA 1
ATOM 730 C C . ARG A 1 96 ? 5.006 13.977 9.148 1.00 48.53 96 ARG A C 1
ATOM 732 O O . ARG A 1 96 ? 6.189 14.214 9.386 1.00 48.53 96 ARG A O 1
ATOM 739 N N . TYR A 1 97 ? 3.998 14.645 9.711 1.00 50.62 97 TYR A N 1
ATOM 740 C CA . TYR A 1 97 ? 4.152 15.815 10.586 1.00 50.62 97 TYR A CA 1
ATOM 741 C C . TYR A 1 97 ? 3.370 15.709 11.904 1.00 50.62 97 TYR A C 1
ATOM 743 O O . TYR A 1 97 ? 3.124 16.730 12.544 1.00 50.62 97 TYR A O 1
ATOM 751 N N . ALA A 1 98 ? 2.980 14.499 12.31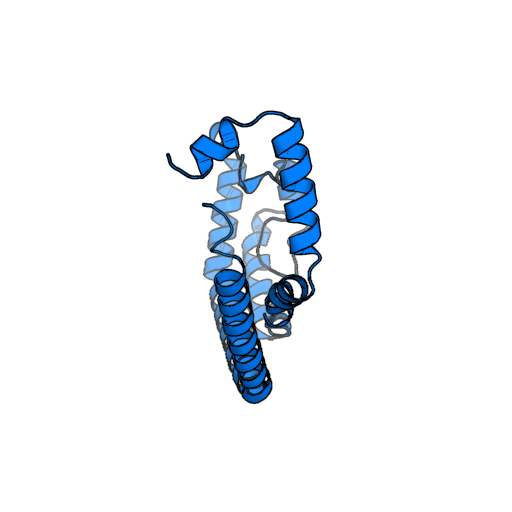8 1.00 64.44 98 ALA A N 1
ATOM 752 C CA . ALA A 1 98 ? 2.331 14.297 13.609 1.00 64.44 98 ALA A CA 1
ATOM 753 C C . ALA A 1 98 ? 3.267 14.748 14.745 1.00 64.44 98 ALA A C 1
ATOM 755 O O . ALA A 1 98 ? 4.335 14.169 14.964 1.00 64.44 98 ALA A O 1
ATOM 756 N N . ASP A 1 99 ? 2.877 15.804 15.457 1.00 71.38 99 ASP A N 1
ATOM 757 C CA . ASP A 1 99 ? 3.531 16.209 16.693 1.00 71.38 99 ASP A CA 1
ATOM 758 C C . ASP A 1 99 ? 3.131 15.218 17.787 1.00 71.38 99 ASP A C 1
ATOM 760 O O . ASP A 1 99 ? 2.020 15.250 18.308 1.00 71.38 99 ASP A O 1
ATOM 764 N N . LEU A 1 100 ? 4.044 14.316 18.153 1.00 76.44 100 LEU A N 1
ATOM 765 C CA . LEU A 1 100 ? 3.767 13.298 19.169 1.00 76.44 100 LEU A CA 1
ATOM 766 C C . LEU A 1 100 ? 3.435 13.903 20.545 1.00 76.44 100 LEU A C 1
ATOM 768 O O . LEU A 1 100 ? 2.911 13.198 21.402 1.00 76.44 100 LEU A O 1
ATOM 772 N N . SER A 1 101 ? 3.722 15.192 20.773 1.00 79.00 101 SER A N 1
ATOM 773 C CA . SER A 1 101 ? 3.336 15.889 22.001 1.00 79.00 101 SER A CA 1
ATOM 774 C C . SER A 1 101 ? 1.855 16.283 22.052 1.00 79.00 101 SER A C 1
ATOM 776 O O . SER A 1 101 ? 1.366 16.616 23.131 1.00 79.00 101 SER A O 1
ATOM 778 N N . THR A 1 102 ? 1.130 16.211 20.929 1.00 78.50 102 THR A N 1
ATOM 779 C CA . THR A 1 102 ? -0.318 16.474 20.868 1.00 78.50 102 THR A CA 1
ATOM 780 C C . THR A 1 102 ? -1.168 15.207 20.945 1.00 78.50 102 THR A C 1
ATOM 782 O O . THR A 1 102 ? -2.393 15.317 20.939 1.00 78.50 102 THR A O 1
ATOM 785 N N . LEU A 1 103 ? -0.543 14.026 21.042 1.00 85.62 103 LEU A N 1
ATOM 786 C CA . LEU A 1 103 ? -1.243 12.755 21.219 1.00 85.62 103 LEU A CA 1
ATOM 787 C C . LEU A 1 103 ? -2.024 12.751 22.531 1.00 85.62 103 LEU A C 1
ATOM 789 O O . LEU A 1 103 ? -1.483 13.010 23.611 1.00 85.62 103 LEU A O 1
ATOM 793 N N . THR A 1 104 ? -3.304 12.422 22.431 1.00 88.81 104 THR A N 1
ATOM 794 C CA . THR A 1 104 ? -4.172 12.277 23.602 1.00 88.81 104 THR A CA 1
ATOM 795 C C . THR A 1 104 ? -4.182 10.830 24.093 1.00 88.81 104 THR A C 1
ATOM 797 O O . THR A 1 104 ? -3.973 9.901 23.317 1.00 88.81 104 THR A O 1
ATOM 800 N N . GLU A 1 105 ? -4.447 10.620 25.385 1.00 92.38 105 GLU A N 1
ATOM 801 C CA . GLU A 1 105 ? -4.610 9.268 25.949 1.00 92.38 105 GLU A CA 1
ATOM 802 C C . GLU A 1 105 ? -5.735 8.502 25.236 1.00 92.38 105 GLU A C 1
ATOM 804 O O . GLU A 1 105 ? -5.560 7.344 24.878 1.00 92.38 105 GLU A O 1
ATOM 809 N N . GLU A 1 106 ? -6.832 9.189 24.907 1.00 92.38 106 GLU A N 1
ATOM 810 C CA . GLU A 1 106 ? -7.954 8.626 24.151 1.00 92.38 106 GLU A CA 1
ATOM 811 C C . GLU A 1 106 ? -7.553 8.165 22.737 1.00 92.38 106 GLU A C 1
ATOM 813 O O . GLU A 1 106 ? -7.986 7.110 22.275 1.00 92.38 106 GLU A O 1
ATOM 818 N N . GLU A 1 107 ? -6.723 8.938 22.032 1.00 91.50 107 GLU A N 1
ATOM 819 C CA . GLU A 1 107 ? -6.210 8.557 20.710 1.00 91.50 107 GLU A CA 1
ATOM 820 C C . GLU A 1 107 ? -5.360 7.287 20.789 1.00 91.50 107 GLU A C 1
ATOM 822 O O . GLU A 1 107 ? -5.527 6.374 19.978 1.00 91.50 107 GLU A O 1
ATOM 827 N N . VAL A 1 108 ? -4.495 7.198 21.804 1.00 92.12 108 VAL A N 1
ATOM 828 C CA . VAL A 1 108 ? -3.665 6.015 22.049 1.00 92.12 108 VAL A CA 1
ATOM 829 C C . VAL A 1 108 ? -4.527 4.804 22.406 1.00 92.12 108 VAL A C 1
ATOM 831 O O . VAL A 1 108 ? -4.294 3.726 21.867 1.00 92.12 108 VAL A O 1
ATOM 834 N N . GLU A 1 109 ? -5.531 4.960 23.270 1.00 95.00 109 GLU A N 1
ATOM 835 C CA . GLU A 1 109 ? -6.447 3.876 23.645 1.00 95.00 109 GLU A CA 1
ATOM 836 C C . GLU A 1 109 ? -7.187 3.310 22.429 1.00 95.00 109 GLU A C 1
ATOM 838 O O . GLU A 1 109 ? -7.218 2.092 22.239 1.00 95.00 109 GLU A O 1
ATOM 843 N N . ILE A 1 110 ? -7.725 4.179 21.567 1.00 95.19 110 ILE A N 1
ATOM 844 C CA . ILE A 1 110 ? -8.413 3.761 20.340 1.00 95.19 110 ILE A CA 1
ATOM 845 C C . ILE A 1 110 ? -7.446 3.060 19.388 1.00 95.19 110 ILE A C 1
ATOM 847 O O . ILE A 1 110 ? -7.781 1.997 18.870 1.00 95.19 110 ILE A O 1
ATOM 851 N N . ALA A 1 111 ? -6.252 3.618 19.171 1.00 93.94 111 ALA A N 1
ATOM 852 C CA . ALA A 1 111 ? -5.259 3.031 18.276 1.00 93.94 111 ALA A CA 1
ATOM 853 C C . ALA A 1 111 ? -4.769 1.659 18.768 1.00 93.94 111 ALA A C 1
ATOM 855 O O . ALA A 1 111 ? -4.613 0.733 17.977 1.00 93.94 111 ALA A O 1
ATOM 856 N N . VAL A 1 112 ? -4.555 1.496 20.077 1.00 96.06 112 VAL A N 1
ATOM 857 C CA . VAL A 1 112 ? -4.155 0.209 20.664 1.00 96.06 112 VAL A CA 1
ATOM 858 C C . VAL A 1 112 ? -5.282 -0.817 20.558 1.00 96.06 112 VAL A C 1
ATOM 860 O O . VAL A 1 112 ? -5.017 -1.968 20.208 1.00 96.06 112 VAL A O 1
ATOM 863 N N . HIS A 1 113 ? -6.527 -0.423 20.840 1.00 97.50 113 HIS A N 1
ATOM 864 C CA . HIS A 1 113 ? -7.685 -1.312 20.714 1.00 97.50 113 HIS A CA 1
ATOM 865 C C . HIS A 1 113 ? -7.904 -1.741 19.257 1.00 97.50 113 HIS A C 1
ATOM 867 O O . HIS A 1 113 ? -8.106 -2.923 18.993 1.00 97.50 113 HIS A O 1
ATOM 873 N N . GLU A 1 114 ? -7.786 -0.810 18.307 1.00 96.19 114 GLU A N 1
ATOM 874 C CA . GLU A 1 114 ? -7.855 -1.097 16.871 1.00 96.19 114 GLU A CA 1
ATOM 875 C C . GLU A 1 114 ? -6.778 -2.098 16.448 1.00 96.19 114 GLU A C 1
ATOM 877 O O . GLU A 1 114 ? -7.117 -3.129 15.868 1.00 96.19 114 GLU A O 1
ATOM 882 N N . ALA A 1 115 ? -5.518 -1.876 16.834 1.00 96.00 115 ALA A N 1
ATOM 883 C CA . ALA A 1 115 ? -4.420 -2.780 16.504 1.00 96.00 115 ALA A CA 1
ATOM 884 C C . ALA A 1 115 ? -4.651 -4.200 17.052 1.00 96.00 115 ALA A C 1
ATOM 886 O O . ALA A 1 115 ? -4.412 -5.190 16.358 1.00 96.00 115 ALA A O 1
ATOM 887 N N . GLN A 1 116 ? -5.170 -4.318 18.279 1.00 97.50 116 GLN A N 1
ATOM 888 C CA . GLN A 1 116 ? -5.532 -5.610 18.870 1.00 97.50 116 GLN A CA 1
ATOM 889 C C . GLN A 1 116 ? -6.683 -6.281 18.118 1.00 97.50 116 GLN A C 1
ATOM 891 O O . GLN A 1 116 ? -6.646 -7.490 17.890 1.00 97.50 116 GLN A O 1
ATOM 896 N N . CYS A 1 117 ? -7.707 -5.527 17.717 1.00 97.94 117 CYS A N 1
ATOM 897 C CA . CYS A 1 117 ? -8.803 -6.059 16.912 1.00 97.94 117 CYS A CA 1
ATOM 898 C C . CYS A 1 117 ? -8.327 -6.526 15.534 1.00 97.94 117 CYS A C 1
ATOM 900 O O . CYS A 1 117 ? -8.760 -7.577 15.052 1.00 97.94 117 CYS A O 1
ATOM 902 N N . THR A 1 118 ? -7.407 -5.793 14.913 1.00 96.06 118 THR A N 1
ATOM 903 C CA . THR A 1 118 ? -6.808 -6.147 13.622 1.00 96.06 118 THR A CA 1
ATOM 904 C C . THR A 1 118 ? -5.985 -7.430 13.735 1.00 96.06 118 THR A C 1
ATOM 906 O O . THR A 1 118 ? -6.179 -8.350 12.939 1.00 96.06 118 THR A O 1
ATOM 909 N N . GLU A 1 119 ? -5.177 -7.581 14.787 1.00 96.31 119 GLU A N 1
ATOM 910 C CA . GLU A 1 119 ? -4.442 -8.825 15.046 1.00 96.31 119 GLU A CA 1
ATOM 911 C C . GLU A 1 119 ? -5.380 -10.012 15.338 1.00 96.31 119 GLU A C 1
ATOM 913 O O . GLU A 1 119 ? -5.244 -11.078 14.733 1.00 96.31 119 GLU A O 1
ATOM 918 N N . ASN A 1 120 ? -6.362 -9.829 16.226 1.00 97.19 120 ASN A N 1
ATOM 919 C CA . ASN A 1 120 ? -7.260 -10.899 16.672 1.00 97.19 120 ASN A CA 1
ATOM 920 C C . ASN A 1 120 ? -8.221 -11.381 15.581 1.00 97.19 120 ASN A C 1
ATOM 922 O O . ASN A 1 120 ? -8.557 -12.564 15.540 1.00 97.19 120 ASN A O 1
ATOM 926 N N . SER A 1 121 ? -8.664 -10.482 14.700 1.00 97.69 121 SER A N 1
ATOM 927 C CA . SER A 1 121 ? -9.495 -10.848 13.547 1.00 97.69 121 SER A CA 1
ATOM 928 C C . SER A 1 121 ? -8.732 -11.668 12.505 1.00 97.69 121 SER A C 1
ATOM 930 O O . SER A 1 121 ? -9.343 -12.365 11.697 1.00 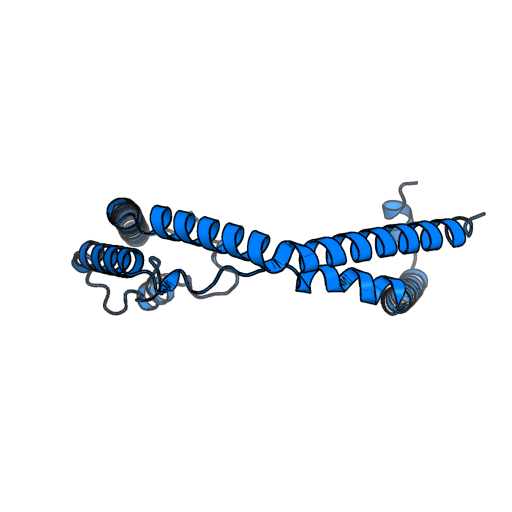97.69 121 SER A O 1
ATOM 932 N N . GLY A 1 122 ? -7.396 -11.589 12.504 1.00 96.94 122 GLY A N 1
ATOM 933 C CA . GLY A 1 122 ? -6.545 -12.216 11.499 1.00 96.94 122 GLY A CA 1
ATOM 934 C C . GLY A 1 122 ? -6.636 -11.571 10.113 1.00 96.94 122 GLY A C 1
ATOM 935 O O . GLY A 1 122 ? -6.076 -12.132 9.168 1.00 96.94 122 GLY A O 1
ATOM 936 N N . TYR A 1 123 ? -7.305 -10.415 9.990 1.00 96.00 123 TYR A N 1
ATOM 937 C CA . TYR A 1 123 ? -7.567 -9.756 8.711 1.00 96.00 123 TYR A CA 1
ATOM 938 C C . TYR A 1 123 ? -6.280 -9.505 7.925 1.00 96.00 123 TYR A C 1
ATOM 940 O O . TYR A 1 123 ? -6.165 -9.978 6.800 1.00 96.00 123 TYR A O 1
ATOM 948 N N . ASP A 1 124 ? -5.281 -8.851 8.525 1.00 93.62 124 ASP A N 1
ATOM 949 C CA . ASP A 1 124 ? -4.045 -8.476 7.822 1.00 93.62 124 ASP A CA 1
ATOM 950 C C . ASP A 1 124 ? -3.280 -9.684 7.290 1.00 93.62 124 ASP A C 1
ATOM 952 O O . ASP A 1 124 ? -2.803 -9.683 6.156 1.00 93.62 124 ASP A O 1
ATOM 956 N N . ARG A 1 125 ? -3.188 -10.752 8.092 1.00 94.56 125 ARG A N 1
ATOM 957 C CA . ARG A 1 125 ? -2.523 -11.988 7.667 1.00 94.56 125 ARG A CA 1
ATOM 958 C C . ARG A 1 125 ? -3.231 -12.592 6.458 1.00 94.56 125 ARG A C 1
ATOM 960 O O . ARG A 1 125 ? -2.561 -13.064 5.541 1.00 94.56 125 ARG A O 1
ATOM 967 N N . LEU A 1 126 ? -4.561 -12.610 6.481 1.00 95.69 126 LEU A N 1
ATOM 968 C CA . LEU A 1 126 ? -5.363 -13.186 5.413 1.00 95.69 126 LEU A CA 1
ATOM 969 C C . LEU A 1 126 ? -5.334 -12.314 4.156 1.00 95.69 126 LEU A C 1
ATOM 971 O O . LEU A 1 126 ? -5.076 -12.839 3.079 1.00 95.69 126 LEU A O 1
ATOM 975 N N . ALA A 1 127 ? -5.531 -11.003 4.297 1.00 93.44 127 ALA A N 1
ATOM 976 C CA . ALA A 1 127 ? -5.428 -10.035 3.211 1.00 93.44 127 ALA A CA 1
ATOM 977 C C . ALA A 1 127 ? -4.073 -10.166 2.514 1.00 93.44 127 ALA A C 1
ATOM 979 O O . ALA A 1 127 ? -4.025 -10.374 1.308 1.00 93.44 127 ALA A O 1
ATOM 980 N N . TYR A 1 128 ? -2.984 -10.159 3.288 1.00 92.06 128 TYR A N 1
ATOM 981 C CA . TYR A 1 128 ? -1.637 -10.324 2.758 1.00 92.06 128 TYR A CA 1
ATOM 982 C C . TYR A 1 128 ? -1.477 -11.658 2.025 1.00 92.06 128 TYR A C 1
ATOM 984 O O . TYR A 1 128 ? -1.051 -11.670 0.877 1.00 92.06 128 TYR A O 1
ATOM 992 N N . GLY A 1 129 ? -1.859 -12.779 2.644 1.00 93.69 129 GLY A N 1
ATOM 993 C CA . GLY A 1 129 ? -1.774 -14.093 2.000 1.00 93.69 129 GLY A CA 1
ATOM 994 C C . GLY A 1 129 ? -2.524 -14.150 0.666 1.00 93.69 129 GLY A C 1
ATOM 995 O O . GLY A 1 129 ? -1.969 -14.608 -0.329 1.00 93.69 129 GLY A O 1
ATOM 996 N N . LEU A 1 130 ? -3.745 -13.616 0.625 1.00 93.19 130 LEU A N 1
ATOM 997 C CA . LEU A 1 130 ? -4.564 -13.605 -0.584 1.00 93.19 130 LEU A CA 1
ATOM 998 C C . LEU A 1 130 ? -4.024 -12.663 -1.664 1.00 93.19 130 LEU A C 1
ATOM 1000 O O . LEU A 1 130 ? -4.102 -12.998 -2.842 1.00 93.19 130 LEU A O 1
ATOM 1004 N N . THR A 1 131 ? -3.465 -11.508 -1.291 1.00 90.88 131 THR A N 1
ATOM 1005 C CA . THR A 1 131 ? -2.780 -10.620 -2.242 1.00 90.88 131 THR A CA 1
ATOM 1006 C C . THR A 1 131 ? -1.610 -11.347 -2.901 1.00 90.88 131 THR A C 1
ATOM 1008 O O . THR A 1 131 ? -1.499 -11.320 -4.120 1.00 90.88 131 THR A O 1
ATOM 1011 N N . TRP A 1 132 ? -0.789 -12.063 -2.127 1.00 90.50 132 TRP A N 1
ATOM 1012 C CA . TRP A 1 132 ? 0.333 -12.832 -2.676 1.00 90.50 132 TRP A CA 1
ATOM 1013 C C . TRP A 1 132 ? -0.112 -13.967 -3.596 1.00 90.50 132 TRP A C 1
ATOM 1015 O O . TRP A 1 132 ? 0.501 -14.174 -4.639 1.00 90.50 132 TRP A O 1
ATOM 1025 N N . GLU A 1 133 ? -1.170 -14.694 -3.237 1.00 90.69 133 GLU A N 1
ATOM 1026 C CA . GLU A 1 133 ? -1.739 -15.727 -4.111 1.00 90.69 133 GLU A CA 1
ATOM 1027 C C . GLU A 1 133 ? -2.290 -15.129 -5.414 1.00 90.69 133 GLU A C 1
ATOM 1029 O O . GLU A 1 133 ? -2.082 -15.689 -6.491 1.00 90.69 133 GLU A O 1
ATOM 1034 N N . ALA A 1 134 ? -2.958 -13.975 -5.332 1.00 88.19 134 ALA A N 1
ATOM 1035 C CA . ALA A 1 134 ? -3.463 -13.263 -6.500 1.00 88.19 134 ALA A CA 1
ATOM 1036 C C . ALA A 1 134 ? -2.322 -12.759 -7.398 1.00 88.19 134 ALA A C 1
ATOM 1038 O O . ALA A 1 134 ? -2.396 -12.920 -8.616 1.00 88.19 134 ALA A O 1
ATOM 1039 N N . ASP A 1 135 ? -1.258 -12.206 -6.812 1.00 86.38 135 ASP A N 1
ATOM 1040 C CA . ASP A 1 135 ? -0.069 -11.766 -7.542 1.00 86.38 135 ASP A CA 1
ATOM 1041 C C . ASP A 1 135 ? 0.642 -12.946 -8.222 1.00 86.38 135 ASP A C 1
ATOM 1043 O O . ASP A 1 135 ? 0.990 -12.849 -9.398 1.00 86.38 135 ASP A O 1
ATOM 1047 N N . ASP A 1 136 ? 0.826 -14.077 -7.533 1.00 88.38 136 ASP A N 1
ATOM 1048 C CA . ASP A 1 136 ? 1.475 -15.267 -8.105 1.00 88.38 136 ASP A CA 1
ATOM 1049 C C . ASP A 1 136 ? 0.668 -15.840 -9.280 1.00 88.38 136 ASP A C 1
ATOM 1051 O O . ASP A 1 136 ? 1.222 -16.107 -10.350 1.00 88.38 136 ASP A O 1
ATOM 1055 N N . SER A 1 137 ? -0.660 -15.939 -9.131 1.00 87.38 137 SER A N 1
ATOM 1056 C CA . SER A 1 137 ? -1.546 -16.349 -10.227 1.00 87.38 137 SER A CA 1
ATOM 1057 C C . SER A 1 137 ? -1.466 -15.377 -11.401 1.00 87.38 137 SER A C 1
ATOM 1059 O O . SER A 1 137 ? -1.336 -15.809 -12.543 1.00 87.38 137 SER A O 1
ATOM 1061 N N . TYR A 1 138 ? -1.491 -14.068 -11.135 1.00 86.62 138 TYR A N 1
ATOM 1062 C CA . TYR A 1 138 ? -1.397 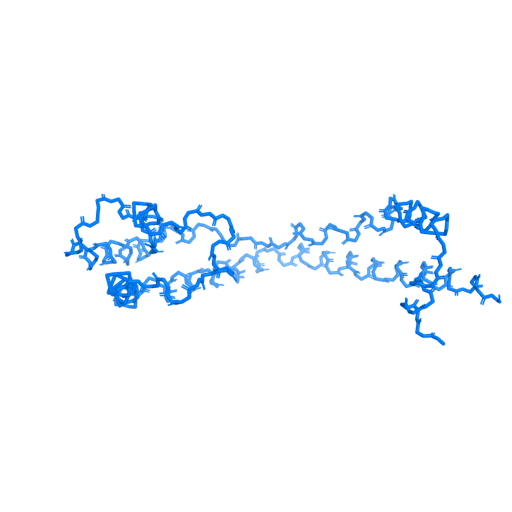-13.051 -12.179 1.00 86.62 138 TYR A CA 1
ATOM 1063 C C . TYR A 1 138 ? -0.066 -13.146 -12.935 1.00 86.62 138 TYR A C 1
ATOM 1065 O O . TYR A 1 138 ? -0.040 -13.112 -14.165 1.00 86.62 138 TYR A O 1
ATOM 1073 N N . LEU A 1 139 ? 1.052 -13.297 -12.221 1.00 85.25 139 LEU A N 1
ATOM 1074 C CA . LEU A 1 139 ? 2.371 -13.473 -12.831 1.00 85.25 139 LEU A CA 1
ATOM 1075 C C . LEU A 1 139 ? 2.434 -14.737 -13.696 1.00 85.25 139 LEU A C 1
ATOM 1077 O O . LEU A 1 139 ? 3.028 -14.701 -14.775 1.00 85.25 139 LEU A O 1
ATOM 1081 N N . ALA A 1 140 ? 1.828 -15.838 -13.247 1.00 88.06 140 ALA A N 1
ATOM 1082 C CA . ALA A 1 140 ? 1.774 -17.082 -14.005 1.00 88.06 140 ALA A CA 1
ATOM 1083 C C . ALA A 1 140 ? 0.922 -16.949 -15.280 1.00 88.06 140 ALA A C 1
ATOM 1085 O O . ALA A 1 140 ? 1.368 -17.353 -16.358 1.00 88.06 140 ALA A O 1
ATOM 1086 N N . ASP A 1 141 ? -0.263 -16.343 -15.172 1.00 88.50 141 ASP A N 1
ATOM 1087 C CA . ASP A 1 141 ? -1.205 -16.163 -16.281 1.00 88.50 141 ASP A CA 1
ATOM 1088 C C . ASP A 1 141 ? -0.688 -15.169 -17.335 1.00 88.50 141 ASP A C 1
ATOM 1090 O O . ASP A 1 141 ? -0.962 -15.336 -18.525 1.00 88.50 141 ASP A O 1
ATOM 1094 N N . HIS A 1 142 ? 0.113 -14.184 -16.913 1.00 86.94 142 HIS A N 1
ATOM 1095 C CA . HIS A 1 142 ? 0.676 -13.130 -17.766 1.00 86.94 142 HIS A CA 1
ATOM 1096 C C . HIS A 1 142 ? 2.189 -13.266 -18.016 1.00 86.94 142 HIS A C 1
ATOM 1098 O O . HIS A 1 142 ? 2.869 -12.301 -18.386 1.00 86.94 142 HIS A O 1
ATOM 1104 N N . ALA A 1 143 ? 2.760 -14.457 -17.807 1.00 88.62 143 ALA A N 1
ATOM 1105 C CA . ALA A 1 143 ? 4.193 -14.690 -17.987 1.00 88.62 143 ALA A CA 1
ATOM 1106 C C . ALA A 1 143 ? 4.727 -14.271 -19.381 1.00 88.62 143 ALA A C 1
ATOM 1108 O O . ALA A 1 143 ? 5.814 -13.682 -19.442 1.00 88.62 143 ALA A O 1
ATOM 1109 N N . PRO A 1 144 ? 4.014 -14.514 -20.506 1.00 89.94 144 PRO A N 1
ATOM 1110 C CA . PRO A 1 144 ? 4.443 -14.039 -21.822 1.00 89.94 144 PRO A CA 1
ATOM 1111 C C . PRO A 1 144 ? 4.504 -12.511 -21.930 1.00 89.94 144 PRO A C 1
ATOM 1113 O O . PRO A 1 144 ? 5.440 -11.978 -22.530 1.00 89.94 144 PRO A O 1
ATOM 1116 N N . GLU A 1 145 ? 3.544 -11.798 -21.342 1.00 85.94 145 GLU A N 1
ATOM 1117 C CA . GLU A 1 145 ? 3.511 -10.339 -21.314 1.00 85.94 145 GLU A CA 1
ATOM 1118 C C . GLU A 1 145 ? 4.697 -9.787 -20.525 1.00 85.94 145 GLU A C 1
ATOM 1120 O O . GLU A 1 145 ? 5.405 -8.916 -21.027 1.00 85.94 145 GLU A O 1
ATOM 1125 N N . PHE A 1 146 ? 4.990 -10.337 -19.343 1.00 85.38 146 PHE A N 1
ATOM 1126 C CA . PHE A 1 146 ? 6.167 -9.931 -18.568 1.00 85.38 146 PHE A CA 1
ATOM 1127 C C . PHE A 1 146 ? 7.486 -10.227 -19.292 1.00 85.38 146 PHE A C 1
ATOM 1129 O O . PHE A 1 146 ? 8.417 -9.422 -19.225 1.00 85.38 146 PHE A O 1
ATOM 1136 N N . ALA A 1 147 ? 7.575 -11.339 -20.027 1.00 88.81 147 ALA A N 1
ATOM 1137 C CA . ALA A 1 147 ? 8.739 -11.625 -20.862 1.00 88.81 147 ALA A CA 1
ATOM 1138 C C . ALA A 1 147 ? 8.911 -10.580 -21.980 1.00 88.81 147 ALA A C 1
ATOM 1140 O O . ALA A 1 147 ? 10.030 -10.134 -22.226 1.00 88.81 147 ALA A O 1
ATOM 1141 N N . ALA A 1 148 ? 7.820 -10.142 -22.616 1.00 86.69 148 ALA A N 1
ATOM 1142 C CA . ALA A 1 148 ? 7.862 -9.077 -23.619 1.00 86.69 148 ALA A CA 1
ATOM 1143 C C . ALA A 1 148 ? 8.292 -7.732 -23.010 1.00 86.69 148 ALA A C 1
ATOM 1145 O O . ALA A 1 148 ? 9.148 -7.052 -23.572 1.00 86.69 148 ALA A O 1
ATOM 1146 N N . VAL A 1 149 ? 7.776 -7.386 -21.827 1.00 84.38 149 VAL A N 1
ATOM 1147 C CA . VAL A 1 149 ? 8.185 -6.182 -21.081 1.00 84.38 149 VAL A CA 1
ATOM 1148 C C . VAL A 1 149 ? 9.674 -6.211 -20.743 1.00 84.38 149 VAL A C 1
ATOM 1150 O O . VAL A 1 149 ? 10.356 -5.196 -20.863 1.00 84.38 149 VAL A O 1
ATOM 1153 N N . LEU A 1 150 ? 10.207 -7.369 -20.347 1.00 85.56 150 LEU A N 1
ATOM 1154 C CA . LEU A 1 150 ? 11.633 -7.513 -20.069 1.00 85.56 150 LEU A CA 1
ATOM 1155 C C . LEU A 1 150 ? 12.490 -7.240 -21.314 1.00 85.56 150 LEU A C 1
ATOM 1157 O O . LEU A 1 150 ? 13.530 -6.591 -21.201 1.00 85.56 150 LEU A O 1
ATOM 1161 N N . GLU A 1 151 ? 12.061 -7.697 -22.491 1.00 88.94 151 GLU A N 1
ATOM 1162 C CA . GLU A 1 151 ? 12.740 -7.377 -23.751 1.00 88.94 151 GLU A CA 1
ATOM 1163 C C . GLU A 1 151 ? 12.636 -5.882 -24.095 1.00 88.94 151 GLU A C 1
ATOM 1165 O O . GLU A 1 151 ? 13.646 -5.282 -24.463 1.00 88.94 151 GLU A O 1
ATOM 1170 N N . GLU A 1 152 ? 11.476 -5.247 -23.886 1.00 84.69 152 GLU A N 1
ATOM 1171 C CA . GLU A 1 152 ? 11.312 -3.792 -24.061 1.00 84.69 152 GLU A CA 1
ATOM 1172 C C . GLU A 1 152 ? 12.265 -2.996 -23.153 1.00 84.69 152 GLU A C 1
ATOM 1174 O O . GLU A 1 152 ? 12.915 -2.052 -23.606 1.00 84.69 152 GLU A O 1
ATOM 1179 N N . ILE A 1 153 ? 12.394 -3.389 -21.880 1.00 84.00 153 ILE A N 1
ATOM 1180 C CA . ILE A 1 153 ? 13.313 -2.753 -20.924 1.00 84.00 153 ILE A CA 1
ATOM 1181 C C . ILE A 1 153 ? 14.766 -2.919 -21.380 1.00 84.00 153 ILE A C 1
ATOM 1183 O O . ILE A 1 153 ? 15.536 -1.960 -21.330 1.00 84.00 153 ILE A O 1
ATOM 1187 N N . ARG A 1 154 ? 15.153 -4.110 -21.855 1.00 88.88 154 ARG A N 1
ATOM 1188 C CA . ARG A 1 154 ? 16.509 -4.372 -22.370 1.00 88.88 154 ARG A CA 1
ATOM 1189 C C . ARG A 1 154 ? 16.821 -3.532 -23.608 1.00 88.88 154 ARG A C 1
ATOM 1191 O O . ARG A 1 154 ? 17.916 -2.977 -23.708 1.00 88.88 154 ARG A O 1
ATOM 1198 N N . GLU A 1 155 ? 15.868 -3.405 -24.530 1.00 87.81 155 GLU A N 1
ATOM 1199 C CA . GLU A 1 155 ? 15.996 -2.548 -25.714 1.00 87.81 155 GLU A CA 1
ATOM 1200 C C . GLU A 1 155 ? 16.147 -1.072 -25.317 1.00 87.81 155 GLU A C 1
ATOM 1202 O O . GLU A 1 155 ? 17.023 -0.369 -25.832 1.00 87.81 155 GLU A O 1
ATOM 1207 N N . GLN A 1 156 ? 15.344 -0.601 -24.359 1.00 84.75 156 GLN A N 1
ATOM 1208 C CA . GLN A 1 156 ? 15.443 0.765 -23.843 1.00 84.75 156 GLN A CA 1
ATOM 1209 C C . GLN A 1 156 ? 16.768 1.031 -23.137 1.00 84.75 156 GLN A C 1
ATOM 1211 O O . GLN A 1 156 ? 17.383 2.070 -23.370 1.00 84.75 156 GLN A O 1
ATOM 1216 N N . GLU A 1 157 ? 17.234 0.102 -22.304 1.00 87.50 157 GLU A N 1
ATOM 1217 C CA . GLU A 1 157 ? 18.525 0.212 -21.631 1.00 87.50 157 GLU A CA 1
ATOM 1218 C C . GLU A 1 157 ? 19.653 0.386 -22.654 1.00 87.50 157 GLU A C 1
ATOM 1220 O O . GLU A 1 157 ? 20.497 1.275 -22.507 1.00 87.50 157 GLU A O 1
ATOM 1225 N N . GLN A 1 158 ? 19.651 -0.428 -23.713 1.00 90.06 158 GLN A N 1
ATOM 1226 C CA . GLN A 1 158 ? 20.637 -0.320 -24.782 1.00 90.06 158 GLN A CA 1
ATOM 1227 C C . GLN A 1 158 ? 20.518 1.016 -25.527 1.00 90.06 158 GLN A C 1
ATOM 1229 O O . GLN A 1 158 ? 21.523 1.699 -25.715 1.00 90.06 158 GLN A O 1
ATOM 1234 N N . THR A 1 159 ? 19.297 1.438 -25.862 1.00 87.50 159 THR A N 1
ATOM 1235 C CA . THR A 1 159 ? 19.035 2.729 -26.518 1.00 87.50 159 THR A CA 1
ATOM 1236 C C . THR A 1 159 ? 19.569 3.905 -25.696 1.00 87.50 159 THR A C 1
ATOM 1238 O O . THR A 1 159 ? 20.252 4.779 -26.230 1.00 87.50 159 THR A O 1
ATOM 1241 N N . LEU A 1 160 ? 19.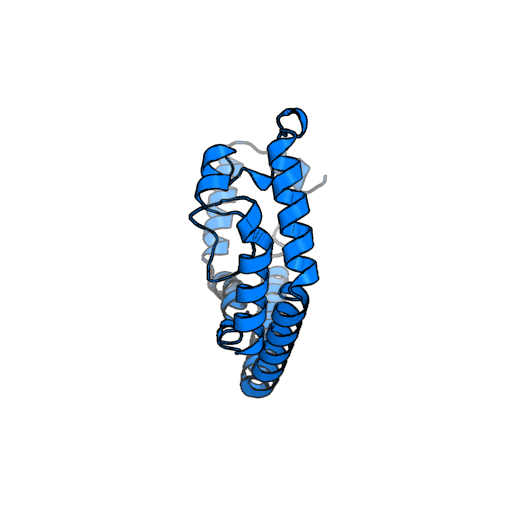320 3.916 -24.384 1.00 86.31 160 LEU A N 1
ATOM 1242 C CA . LEU A 1 160 ? 19.807 4.959 -23.479 1.00 86.31 160 LEU A CA 1
ATOM 1243 C C . LEU A 1 160 ? 21.335 4.943 -23.361 1.00 86.31 160 LEU A C 1
ATOM 1245 O O . LEU A 1 160 ? 21.968 6.000 -23.383 1.00 86.31 160 LEU A O 1
ATOM 1249 N N . LYS A 1 161 ? 21.950 3.758 -23.275 1.00 88.88 161 LYS A N 1
ATOM 1250 C CA . LYS A 1 161 ? 23.414 3.612 -23.282 1.00 88.88 161 LYS A CA 1
ATOM 1251 C C . LYS A 1 161 ? 24.028 4.159 -24.568 1.00 88.88 161 LYS A C 1
ATOM 1253 O O . LYS A 1 161 ? 25.026 4.877 -24.500 1.00 88.88 161 LYS A O 1
ATOM 1258 N N . ASP A 1 162 ? 23.440 3.850 -25.718 1.00 89.06 162 ASP A N 1
ATOM 1259 C CA . ASP A 1 162 ? 23.910 4.328 -27.019 1.00 89.06 162 ASP A CA 1
ATOM 1260 C C . ASP A 1 162 ? 23.744 5.843 -27.148 1.00 89.06 162 ASP A C 1
ATOM 1262 O O . ASP A 1 162 ? 24.683 6.528 -27.557 1.00 89.06 162 ASP A O 1
ATOM 1266 N N . TYR A 1 163 ? 22.610 6.385 -26.694 1.00 85.56 163 TYR A N 1
ATOM 1267 C CA . TYR A 1 163 ? 22.378 7.825 -26.625 1.00 85.56 163 TYR A CA 1
ATOM 1268 C C . TYR A 1 163 ? 23.431 8.525 -25.756 1.00 85.56 163 TYR A C 1
ATOM 1270 O O . TYR A 1 163 ? 24.054 9.489 -26.204 1.00 85.56 163 TYR A O 1
ATOM 1278 N N . ILE A 1 164 ? 23.698 8.022 -24.545 1.00 85.19 164 ILE A N 1
ATOM 1279 C CA . ILE A 1 164 ? 24.746 8.564 -23.669 1.00 85.19 164 ILE A CA 1
ATOM 1280 C C . ILE A 1 164 ? 26.107 8.485 -24.363 1.00 85.19 164 ILE A C 1
ATOM 1282 O O . ILE A 1 164 ? 26.847 9.462 -24.378 1.00 85.19 164 ILE A O 1
ATOM 1286 N N . ASN A 1 165 ? 26.460 7.351 -24.969 1.00 86.56 165 ASN A N 1
ATOM 1287 C CA . ASN A 1 165 ? 27.756 7.188 -25.627 1.00 86.56 165 ASN A CA 1
ATOM 1288 C C . ASN A 1 165 ? 27.942 8.115 -26.836 1.00 86.56 165 ASN A C 1
ATOM 1290 O O . ASN A 1 165 ? 29.051 8.611 -27.033 1.00 86.56 165 ASN A O 1
ATOM 1294 N N . ALA A 1 166 ? 26.883 8.375 -27.604 1.00 85.69 166 ALA A N 1
ATOM 1295 C CA . ALA A 1 166 ? 26.904 9.304 -28.731 1.00 85.69 166 ALA A CA 1
ATOM 1296 C C . ALA A 1 166 ? 27.043 10.773 -28.291 1.00 85.69 166 ALA A C 1
ATOM 1298 O O . ALA A 1 166 ? 27.642 11.571 -29.009 1.00 85.69 166 ALA A O 1
ATOM 1299 N N . HIS A 1 167 ? 26.535 11.123 -27.105 1.00 79.88 167 HIS A N 1
ATOM 1300 C CA . HIS A 1 167 ? 26.449 12.509 -26.632 1.00 79.88 167 HIS A CA 1
ATOM 1301 C C . HIS A 1 167 ? 27.306 12.806 -25.391 1.00 79.88 167 HIS A C 1
ATOM 1303 O O . HIS A 1 167 ? 27.209 13.892 -24.835 1.00 79.88 167 HIS A O 1
ATOM 1309 N N . ARG A 1 168 ? 28.155 11.883 -24.919 1.00 76.00 168 ARG A N 1
ATOM 1310 C CA . ARG A 1 168 ? 29.006 12.112 -23.728 1.00 76.00 168 ARG A CA 1
ATOM 1311 C C . ARG A 1 168 ? 30.266 12.931 -24.005 1.00 76.00 168 ARG A C 1
ATOM 1313 O O . ARG A 1 168 ? 30.864 13.448 -23.070 1.00 76.00 168 ARG A O 1
ATOM 1320 N N . SER A 1 169 ? 30.700 13.029 -25.258 1.00 66.25 169 SER A N 1
ATOM 1321 C CA . SER A 1 169 ? 31.972 13.656 -25.645 1.00 66.25 169 SER A CA 1
ATOM 1322 C C . SER A 1 169 ? 31.831 15.116 -26.096 1.00 66.25 169 SER A C 1
ATOM 1324 O O . SER A 1 169 ? 32.550 15.548 -26.985 1.00 66.25 169 SER A O 1
ATOM 1326 N N . VAL A 1 170 ? 30.899 15.881 -25.514 1.00 55.78 170 VAL A N 1
ATOM 1327 C CA . VAL A 1 170 ? 30.654 17.297 -25.887 1.00 55.78 170 VAL A CA 1
ATOM 1328 C C . VAL A 1 170 ? 31.307 18.306 -24.937 1.00 55.78 170 VAL A C 1
ATOM 1330 O O . VAL A 1 170 ? 31.053 19.501 -25.047 1.00 55.78 170 VAL A O 1
ATOM 1333 N N . VAL A 1 171 ? 32.142 17.845 -24.003 1.00 47.84 171 VAL A N 1
ATOM 1334 C CA . VAL A 1 171 ? 32.955 18.723 -23.154 1.00 47.84 171 VAL A CA 1
ATOM 1335 C C . VAL A 1 171 ? 34.425 18.413 -23.425 1.00 47.84 171 VAL A C 1
ATOM 1337 O O . VAL A 1 171 ? 34.984 17.505 -22.813 1.00 47.84 171 VAL A O 1
ATOM 1340 N N . ASP A 1 172 ? 34.997 19.147 -24.380 1.00 43.19 172 ASP A N 1
ATOM 1341 C CA . ASP A 1 172 ? 36.432 19.458 -24.416 1.00 43.19 172 ASP A CA 1
ATOM 1342 C C . ASP A 1 172 ? 36.699 20.693 -23.538 1.00 43.19 172 ASP A C 1
ATOM 1344 O O . ASP A 1 172 ? 35.895 21.656 -23.612 1.00 43.19 172 ASP A O 1
#

Nearest PDB structures (foldseek):
  4jps-assembly1_B  TM=2.290E-01  e=9.701E+00  Homo sapiens

Mean predicted aligned error: 10.3 Å

Radius of gyration: 25.52 Å; Cα contacts (8 Å, |Δi|>4): 92; chains: 1; bounding box: 57×50×55 Å

pLDDT: mean 84.15, std 12.3, range [43.19, 98.31]

Foldseek 3Di:
DPPVVVVVPDDPVVVVVVVVVVVVVCVPPLNVLVVCLVVPDDFLDDLLVPPLLQQLLVQLVVLLVVVVDPAQDRSDQDDGPVRCVVLVNPDPCCVVDPPPVSDDPVNVVSVVSSVVSNVVSCNVVSVVVSRVVSVVVVCVVCVVVVVVSVVSVVVSVVVVVVVCVVPVPPDD

Sequence (172 aa):
MAAEAFLASQGEAYHENFEDCRRRVMEDPVFERAGQAMKYMPQASGFEENPALKEAMAAWRECMAPLGIPDLPEDRPGPAPSVMERFGLGGADNARYADLSTLTEEEVEIAVHEAQCTENSGYDRLAYGLTWEADDSYLADHAPEFAAVLEEIREQEQTLKDYINAHRSVVD